Protein AF-A0A087U281-F1 (afdb_monomer_lite)

InterPro domains:
  IPR008906 HAT, C-terminal dimerisation domain [PF05699] (98-152)

Sequence (165 aa):
MSLRLRTAQSPEEKFRTNVFFRILDTAWTSLNERFDAMKNHCDNFSFQGNLSAIDNANLKIKCIKLEKLLQWGDNKDINAEELYDEIVASKDIFTAVMNDPFDILNLIVSNNLCFLNFKIVLGILLSIPVNVASSKRSFSRLKLIKTYLRSSIAGKTHKSSFDCH

Foldseek 3Di:
DDPPPPPPQDPVRCCCVVPVVVVVVVVVVVVVVVLVLLVVLLVLLPPPDQLLPDDLVNLLVSLVVNQVSQDDDPDTPADSVLLSVLSVVVSVVPNPPDPDLVVSLCVCVVVVPPSVRSNVSSVSSVVSVVVVVVVVVVVVVVVVVVVVVVVVVVVVVPPPDDDDD

Radius of gyration: 26.17 Å; chains: 1; bounding box: 66×33×80 Å

Secondary structure (DSSP, 8-state):
----------HHHHHIIIIIHHHHHHHHHHHHHHHHHHHHHHHHH---S-GGGS-HHHHHHHHHHHHHHTEETTEESS-HHHHHHHHHHHHHHHTTT-S-HHHHHHHHHHTT---HHHHHHHHHHHHHHHHHHHHHHHHHHHHHHHHHHHHHHHTTTTSSS----

Organism: Stegodyphus mimosarum (NCBI:txid407821)

pLDDT: mean 72.43, std 14.64, range [34.59, 92.94]

Structure (mmCIF, N/CA/C/O backbone):
data_AF-A0A087U281-F1
#
_entry.id   AF-A0A087U281-F1
#
loop_
_atom_site.group_PDB
_atom_site.id
_atom_site.type_symbol
_atom_site.label_atom_id
_atom_site.label_alt_id
_atom_site.label_comp_id
_atom_site.label_asym_id
_atom_site.label_entity_id
_atom_site.label_seq_id
_atom_site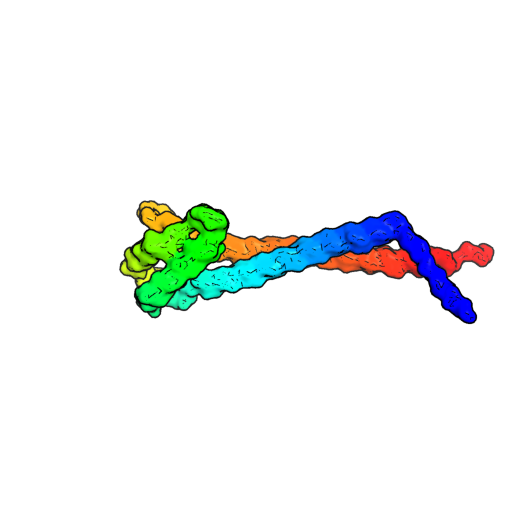.pdbx_PDB_ins_code
_atom_site.Cartn_x
_atom_site.Cartn_y
_atom_site.Cartn_z
_atom_site.occupancy
_atom_site.B_iso_or_equiv
_atom_site.auth_seq_id
_atom_site.auth_comp_id
_atom_site.auth_asym_id
_atom_site.auth_atom_id
_atom_site.pdbx_PDB_model_num
ATOM 1 N N . MET A 1 1 ? -18.806 21.729 55.696 1.00 34.94 1 MET A N 1
ATOM 2 C CA . MET A 1 1 ? -17.957 20.748 54.986 1.00 34.94 1 MET A CA 1
ATOM 3 C C . MET A 1 1 ? -18.876 19.821 54.196 1.00 34.94 1 MET A C 1
ATOM 5 O O . MET A 1 1 ? -19.393 18.861 54.745 1.00 34.94 1 MET A O 1
ATOM 9 N N . SER A 1 2 ? -19.207 20.203 52.957 1.00 34.59 2 SER A N 1
ATOM 10 C CA . SER A 1 2 ? -20.161 19.469 52.113 1.00 34.59 2 SER A CA 1
ATOM 11 C C . SER A 1 2 ? -19.485 18.213 51.563 1.00 34.59 2 SER A C 1
ATOM 13 O O . SER A 1 2 ? -18.636 18.287 50.672 1.00 34.59 2 SER A O 1
ATOM 15 N N . LEU A 1 3 ? -19.809 17.063 52.155 1.00 39.50 3 LEU A N 1
ATOM 16 C CA . LEU A 1 3 ? -19.430 15.751 51.645 1.00 39.50 3 LEU A CA 1
ATOM 17 C C . LEU A 1 3 ? -20.165 15.536 50.318 1.00 39.50 3 LEU A C 1
ATOM 19 O O . LEU A 1 3 ? -21.355 15.233 50.292 1.00 39.50 3 LEU A O 1
ATOM 23 N N . ARG A 1 4 ? -19.443 15.697 49.202 1.00 40.09 4 ARG A N 1
ATOM 24 C CA . ARG A 1 4 ? -19.870 15.181 47.896 1.00 40.09 4 ARG A CA 1
ATOM 25 C C . ARG A 1 4 ? -20.039 13.670 48.034 1.00 40.09 4 ARG A C 1
ATOM 27 O O . ARG A 1 4 ? -19.057 12.932 47.965 1.00 40.09 4 ARG A O 1
ATOM 34 N N . LEU A 1 5 ? -21.276 13.217 48.220 1.00 41.91 5 LEU A N 1
ATOM 35 C CA . LEU A 1 5 ? -21.662 11.832 47.987 1.00 41.91 5 LEU A CA 1
ATOM 36 C C . LEU A 1 5 ? -21.276 11.505 46.539 1.00 41.91 5 LEU A C 1
ATOM 38 O O . LEU A 1 5 ? -21.937 11.938 45.597 1.00 41.91 5 LEU A O 1
ATOM 42 N N . ARG A 1 6 ? -20.163 10.783 46.346 1.00 45.25 6 ARG A N 1
ATOM 43 C CA . ARG A 1 6 ? -19.945 10.046 45.099 1.00 45.25 6 ARG A CA 1
ATOM 44 C C . ARG A 1 6 ? -21.090 9.052 45.038 1.00 45.25 6 ARG A C 1
ATOM 46 O O . ARG A 1 6 ? -21.104 8.098 45.811 1.00 45.25 6 ARG A O 1
ATOM 53 N N . THR A 1 7 ? -22.063 9.311 44.175 1.00 52.84 7 THR A N 1
ATOM 54 C CA . THR A 1 7 ? -23.101 8.338 43.859 1.00 52.84 7 THR A CA 1
ATOM 55 C C . THR A 1 7 ? -22.405 7.027 43.502 1.00 52.84 7 THR A C 1
ATOM 57 O O . THR A 1 7 ? -21.484 6.996 42.680 1.00 52.84 7 THR A O 1
ATOM 60 N N . ALA A 1 8 ? -22.755 5.955 44.212 1.00 57.91 8 ALA A N 1
ATOM 61 C CA . ALA A 1 8 ? -22.214 4.637 43.941 1.00 57.91 8 ALA A CA 1
ATOM 62 C C . ALA A 1 8 ? -22.663 4.239 42.531 1.00 57.91 8 ALA A C 1
ATOM 64 O O . ALA A 1 8 ? -23.832 3.935 42.316 1.00 57.91 8 ALA A O 1
ATOM 65 N N . GLN A 1 9 ? -21.745 4.307 41.564 1.00 61.59 9 GLN A N 1
ATOM 66 C CA . GLN A 1 9 ? -22.023 3.877 40.197 1.00 61.59 9 GLN A CA 1
ATOM 67 C C . GLN A 1 9 ? -22.454 2.414 40.212 1.00 61.59 9 GLN A C 1
ATOM 69 O O . GLN A 1 9 ? -21.774 1.578 40.829 1.00 61.59 9 GLN A O 1
ATOM 74 N N . SER A 1 10 ? -23.562 2.120 39.530 1.00 78.50 10 SER A N 1
ATOM 75 C CA . SER A 1 10 ? -24.067 0.755 39.427 1.00 78.50 10 SER A CA 1
ATOM 76 C C . SER A 1 10 ? -23.021 -0.151 38.755 1.00 78.50 10 SER A C 1
ATOM 78 O O . SER A 1 10 ? -22.137 0.334 38.032 1.00 78.50 10 SER A O 1
ATOM 80 N N . PRO A 1 11 ? -23.082 -1.475 38.973 1.00 76.25 11 PRO A N 1
ATOM 81 C CA . PRO A 1 11 ? -22.228 -2.421 38.262 1.00 76.25 11 PRO A CA 1
ATOM 82 C C . PRO A 1 11 ? -22.298 -2.234 36.737 1.00 76.25 11 PRO A C 1
ATOM 84 O O . PRO A 1 11 ? -21.261 -2.303 36.072 1.00 76.25 11 PRO A O 1
ATOM 87 N N . GLU A 1 12 ? -23.477 -1.901 36.190 1.00 73.31 12 GLU A N 1
ATOM 88 C CA . GLU A 1 12 ? -23.632 -1.599 34.763 1.00 73.31 12 GLU A CA 1
ATOM 89 C C . GLU A 1 12 ? -22.904 -0.314 34.349 1.00 73.31 12 GLU A C 1
ATOM 91 O O . GLU A 1 12 ? -22.252 -0.289 33.302 1.00 73.31 12 GLU A O 1
ATOM 96 N N . GLU A 1 13 ? -22.962 0.752 35.156 1.00 76.12 13 GLU A N 1
ATOM 97 C CA . GLU A 1 13 ? -22.238 1.995 34.865 1.00 76.12 13 GLU A CA 1
ATOM 98 C C . GLU A 1 13 ? -20.721 1.799 34.907 1.00 76.12 13 GLU A C 1
ATOM 100 O O . GLU A 1 13 ? -20.016 2.292 34.017 1.00 76.12 13 GLU A O 1
ATOM 105 N N . LYS A 1 14 ? -20.214 1.037 35.884 1.00 79.06 14 LYS A N 1
ATOM 106 C CA . LYS A 1 14 ? -18.784 0.709 35.998 1.00 79.06 14 LYS A CA 1
ATOM 107 C C . LYS A 1 14 ? -18.303 -0.148 34.835 1.00 79.06 14 LYS A C 1
ATOM 109 O O . LYS A 1 14 ? -17.267 0.162 34.250 1.00 79.06 14 LYS A O 1
ATOM 114 N N . PHE A 1 15 ? -19.048 -1.190 34.466 1.00 80.19 15 PHE A N 1
ATOM 115 C CA . PHE A 1 15 ? -18.728 -2.007 33.294 1.00 80.19 15 PHE A CA 1
ATOM 116 C C . PHE A 1 15 ? -18.714 -1.151 32.023 1.00 80.19 15 PHE A C 1
ATOM 118 O O . PHE A 1 15 ? -17.777 -1.189 31.223 1.00 80.19 15 PHE A O 1
ATOM 125 N N . ARG A 1 16 ? -19.722 -0.299 31.848 1.00 72.50 16 ARG A N 1
ATOM 126 C CA . ARG A 1 16 ? -19.864 0.493 30.631 1.00 72.50 16 ARG A CA 1
ATOM 127 C C . ARG A 1 16 ? -18.795 1.578 30.479 1.00 72.50 16 ARG A C 1
ATOM 129 O O . ARG A 1 16 ? -18.334 1.820 29.365 1.00 72.50 16 ARG A O 1
ATOM 136 N N . THR A 1 17 ? -18.391 2.224 31.570 1.00 75.88 17 THR A N 1
ATOM 137 C CA . THR A 1 17 ? -17.341 3.256 31.544 1.00 75.88 17 THR A CA 1
ATOM 138 C C . THR A 1 17 ? -15.937 2.669 31.496 1.00 75.88 17 THR A C 1
ATOM 140 O O . THR A 1 17 ? -15.139 3.096 30.664 1.00 75.88 17 THR A O 1
ATOM 143 N N . ASN A 1 18 ? -15.645 1.666 32.325 1.00 79.50 18 ASN A N 1
ATOM 144 C CA . ASN A 1 18 ? -14.283 1.150 32.467 1.00 79.50 18 ASN A CA 1
ATOM 145 C C . ASN A 1 18 ? -13.928 0.066 31.447 1.00 79.50 18 ASN A C 1
ATOM 147 O O . ASN A 1 18 ? -12.746 -0.118 31.158 1.00 79.50 18 ASN A O 1
ATOM 151 N N . VAL A 1 19 ? -14.927 -0.634 30.901 1.00 79.19 19 VAL A N 1
ATOM 152 C CA . VAL A 1 19 ? -14.726 -1.731 29.945 1.00 79.19 19 VAL A CA 1
ATOM 153 C C . VAL A 1 19 ? -15.237 -1.328 28.567 1.00 79.19 19 VAL A C 1
ATOM 155 O O . VAL A 1 19 ? -14.441 -1.172 27.647 1.00 79.19 19 VAL A O 1
ATOM 158 N N . PHE A 1 20 ? -16.542 -1.087 28.414 1.00 77.44 20 PHE A N 1
ATOM 159 C CA . PHE A 1 20 ? -17.142 -0.900 27.087 1.00 77.44 20 PHE A CA 1
ATOM 160 C C . PHE A 1 20 ? -16.614 0.342 26.353 1.00 77.44 20 PHE A C 1
ATOM 162 O O . PHE A 1 20 ? -16.113 0.226 25.237 1.00 77.44 20 PHE A O 1
ATOM 169 N N . PHE A 1 21 ? -16.669 1.531 26.967 1.00 80.50 21 PHE A N 1
ATOM 170 C CA . PHE A 1 21 ? -16.142 2.741 26.323 1.00 80.50 21 PHE A CA 1
ATOM 171 C C . PHE A 1 21 ? -14.633 2.687 26.117 1.00 80.50 21 PHE A C 1
ATOM 173 O O . PHE A 1 21 ? -14.160 3.173 25.096 1.00 80.50 21 PHE A O 1
ATOM 180 N N . ARG A 1 22 ? -13.895 2.038 27.021 1.00 81.19 22 ARG A N 1
ATOM 181 C CA . ARG A 1 22 ? -12.451 1.867 26.875 1.00 81.19 22 ARG A CA 1
ATOM 182 C C . ARG A 1 22 ? -12.097 0.996 25.671 1.00 81.19 22 ARG A C 1
ATOM 184 O O . ARG A 1 22 ? -11.258 1.398 24.879 1.00 81.19 22 ARG A O 1
ATOM 191 N N . ILE A 1 23 ? -12.780 -0.136 25.488 1.00 80.75 23 ILE A N 1
ATOM 192 C CA . ILE A 1 23 ? -12.613 -0.995 24.304 1.00 80.75 23 ILE A CA 1
ATOM 193 C C . ILE A 1 23 ? -12.960 -0.222 23.028 1.00 80.75 23 ILE A C 1
ATOM 195 O O . ILE A 1 23 ? -12.217 -0.291 22.052 1.00 80.75 23 ILE A O 1
ATOM 199 N N . LEU A 1 24 ? -14.055 0.547 23.039 1.00 77.56 24 LEU A N 1
ATOM 200 C CA . LEU A 1 24 ? -14.451 1.359 21.887 1.00 77.56 24 LEU A CA 1
ATOM 201 C C . LEU A 1 24 ? -13.431 2.444 21.545 1.00 77.56 24 LEU A C 1
ATOM 203 O O . LEU A 1 24 ? -13.142 2.644 20.368 1.00 77.56 24 LEU A O 1
ATOM 207 N N . ASP A 1 25 ? -12.888 3.129 22.547 1.00 80.25 25 ASP A N 1
ATOM 208 C CA . ASP A 1 25 ? -11.897 4.184 22.344 1.00 80.25 25 ASP A CA 1
ATOM 209 C C . ASP A 1 25 ? -10.554 3.598 21.885 1.00 80.25 25 ASP A C 1
ATOM 211 O O . ASP A 1 25 ? -9.932 4.137 20.974 1.00 80.25 25 ASP A O 1
ATOM 215 N N . THR A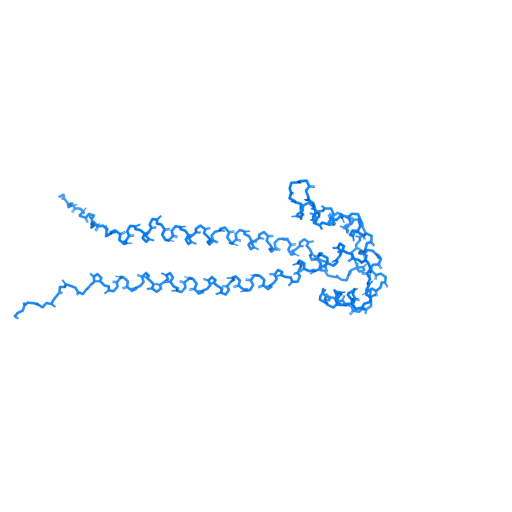 1 26 ? -10.143 2.442 22.414 1.00 81.50 26 THR A N 1
ATOM 216 C CA . THR A 1 26 ? -8.953 1.725 21.931 1.00 81.50 26 THR A CA 1
ATOM 217 C C . THR A 1 26 ? -9.120 1.251 20.488 1.00 81.50 26 THR A C 1
ATOM 219 O O . THR A 1 26 ? -8.228 1.467 19.668 1.00 81.50 26 THR A O 1
ATOM 222 N N . ALA A 1 27 ? -10.264 0.649 20.150 1.00 73.50 27 ALA A N 1
ATOM 223 C CA . ALA A 1 27 ? -10.555 0.238 18.780 1.00 73.50 27 ALA A CA 1
ATOM 224 C C . ALA A 1 27 ? -10.587 1.444 17.828 1.00 73.50 27 ALA A C 1
ATOM 226 O O . ALA A 1 27 ? -10.072 1.360 16.716 1.00 73.50 27 ALA A O 1
ATOM 227 N N . TRP A 1 28 ? -11.143 2.576 18.275 1.00 71.94 28 TRP A N 1
ATOM 228 C CA . TRP A 1 28 ? -11.177 3.827 17.519 1.00 71.94 28 TRP A CA 1
ATOM 229 C C . TRP A 1 28 ? -9.775 4.369 17.223 1.00 71.94 28 TRP A C 1
ATOM 231 O O . TRP A 1 28 ? -9.467 4.656 16.067 1.00 71.94 28 TRP A O 1
ATOM 241 N N . THR A 1 29 ? -8.922 4.491 18.242 1.00 77.75 29 THR A N 1
ATOM 242 C CA . THR A 1 29 ? -7.558 5.012 18.080 1.00 77.75 29 THR A CA 1
ATOM 243 C C . THR A 1 29 ? -6.723 4.105 17.183 1.00 77.75 29 THR A C 1
ATOM 245 O O . THR A 1 29 ? -6.180 4.579 16.190 1.00 77.75 29 THR A O 1
ATOM 248 N N . SER A 1 30 ? -6.720 2.794 17.449 1.00 69.88 30 SER A N 1
ATOM 249 C CA . SER A 1 30 ? -5.950 1.828 16.655 1.00 69.88 30 SER A CA 1
ATOM 250 C C . SER A 1 30 ? -6.368 1.813 15.181 1.00 69.88 30 SER A C 1
ATOM 252 O O . SER A 1 30 ? -5.535 1.655 14.289 1.00 69.88 30 SER A O 1
ATOM 254 N N . LEU A 1 31 ? -7.659 1.999 14.892 1.00 65.06 31 LEU A N 1
ATOM 255 C CA . LEU A 1 31 ? -8.140 2.026 13.514 1.00 65.06 31 LEU A CA 1
ATOM 256 C C . LEU A 1 31 ? -7.888 3.370 12.819 1.00 65.06 31 LEU A C 1
ATOM 258 O O . LEU A 1 31 ? -7.599 3.355 11.627 1.00 65.06 31 LEU A O 1
ATOM 262 N N . ASN A 1 32 ? -7.905 4.504 13.526 1.00 67.00 32 ASN A N 1
ATOM 263 C CA . ASN A 1 32 ? -7.463 5.783 12.949 1.00 67.00 32 ASN A CA 1
ATOM 264 C C . ASN A 1 32 ? -5.974 5.786 12.614 1.00 67.00 32 ASN A C 1
ATOM 266 O O . ASN A 1 32 ? -5.614 6.203 11.519 1.00 67.00 32 ASN A O 1
ATOM 270 N N . GLU A 1 33 ? -5.134 5.242 13.492 1.00 73.69 33 GLU A N 1
ATOM 271 C CA . GLU A 1 33 ? -3.707 5.057 13.206 1.00 73.69 33 GLU A CA 1
ATOM 272 C C . GLU A 1 33 ? -3.506 4.214 11.940 1.00 73.69 33 GLU A C 1
ATOM 274 O O . GLU A 1 33 ? -2.701 4.562 11.077 1.00 73.69 33 GLU A O 1
ATOM 279 N N . ARG A 1 34 ? -4.308 3.152 11.768 1.00 63.88 34 ARG A N 1
ATOM 280 C CA . ARG A 1 34 ? -4.320 2.359 10.531 1.00 63.88 34 ARG A CA 1
ATOM 281 C C . ARG A 1 34 ? -4.809 3.157 9.319 1.00 63.88 34 ARG A C 1
ATOM 283 O O . ARG A 1 34 ? -4.255 2.964 8.244 1.00 63.88 34 ARG A O 1
ATOM 290 N N . PHE A 1 35 ? -5.801 4.046 9.445 1.00 62.00 35 PHE A N 1
ATOM 291 C CA . PHE A 1 35 ? -6.237 4.903 8.328 1.00 62.00 35 PHE A CA 1
ATOM 292 C C . PHE A 1 35 ? -5.176 5.906 7.908 1.00 62.00 35 PHE A C 1
ATOM 294 O O . PHE A 1 35 ? -4.972 6.083 6.709 1.00 62.00 35 PHE A O 1
ATOM 301 N N . ASP A 1 36 ? -4.510 6.543 8.864 1.00 66.81 36 ASP A N 1
ATOM 302 C CA . ASP A 1 36 ? -3.475 7.531 8.576 1.00 66.81 36 ASP A CA 1
ATOM 303 C C . ASP A 1 36 ? -2.236 6.860 7.979 1.00 66.81 36 ASP A C 1
ATOM 305 O O . ASP A 1 36 ? -1.728 7.315 6.953 1.00 66.81 36 ASP A O 1
ATOM 309 N N . ALA A 1 37 ? -1.819 5.713 8.527 1.00 65.31 37 ALA A N 1
ATOM 310 C CA . ALA A 1 37 ? -0.787 4.878 7.916 1.00 65.31 37 ALA A CA 1
ATOM 311 C C . ALA A 1 37 ? -1.175 4.487 6.480 1.00 65.31 37 ALA A C 1
ATOM 313 O O . ALA A 1 37 ? -0.396 4.675 5.552 1.00 65.31 37 ALA A O 1
ATOM 314 N N . MET A 1 38 ? -2.412 4.037 6.268 1.00 62.81 38 MET A N 1
ATOM 315 C CA . MET A 1 38 ? -2.911 3.601 4.962 1.00 62.81 38 MET A CA 1
ATOM 316 C C . MET A 1 38 ? -3.071 4.742 3.946 1.00 62.81 38 MET A C 1
ATOM 318 O O . MET A 1 38 ? -2.850 4.533 2.752 1.00 62.81 38 MET A O 1
ATOM 322 N N . LYS A 1 39 ? -3.376 5.961 4.396 1.00 62.97 39 LYS A N 1
ATOM 323 C CA . LYS A 1 39 ? -3.363 7.165 3.557 1.00 62.97 39 LYS A CA 1
ATOM 324 C C . LYS A 1 39 ? -1.937 7.541 3.151 1.00 62.97 39 LYS A C 1
ATOM 326 O O . LYS A 1 39 ? -1.685 7.752 1.970 1.00 62.97 39 LYS A O 1
ATOM 331 N N . ASN A 1 40 ? -0.999 7.515 4.098 1.00 64.94 40 ASN A N 1
ATOM 332 C CA . ASN A 1 40 ? 0.420 7.716 3.806 1.00 64.94 40 ASN A CA 1
ATOM 333 C C . ASN A 1 40 ? 0.954 6.636 2.852 1.00 64.94 40 ASN A C 1
ATOM 335 O O . ASN A 1 40 ? 1.777 6.927 1.988 1.00 64.94 40 ASN A O 1
ATOM 339 N N . HIS A 1 41 ? 0.479 5.392 2.965 1.00 61.72 41 HIS A N 1
ATOM 340 C CA . HIS A 1 41 ? 0.788 4.350 1.991 1.00 61.72 41 HIS A CA 1
ATOM 341 C C . HIS A 1 41 ? 0.244 4.737 0.613 1.00 61.72 41 HIS A C 1
ATOM 343 O O . HIS A 1 41 ? 1.033 4.779 -0.322 1.00 61.72 41 HIS A O 1
ATOM 349 N N . CYS A 1 42 ? -1.027 5.131 0.474 1.00 57.88 42 CYS A N 1
ATOM 350 C CA . CYS A 1 42 ? -1.569 5.592 -0.815 1.00 57.88 42 CYS A CA 1
ATOM 351 C C . CYS A 1 42 ? -0.730 6.693 -1.472 1.00 57.88 42 CYS A C 1
ATOM 353 O O . CYS A 1 42 ? -0.527 6.634 -2.677 1.00 57.88 42 CYS A O 1
ATOM 355 N N . ASP A 1 43 ? -0.201 7.646 -0.706 1.00 62.44 43 ASP A N 1
ATOM 356 C CA . ASP A 1 43 ? 0.653 8.716 -1.242 1.00 62.44 43 ASP A CA 1
ATOM 357 C C . ASP A 1 43 ? 2.045 8.211 -1.685 1.00 62.44 43 ASP A C 1
ATOM 359 O O . ASP A 1 43 ? 2.682 8.802 -2.553 1.00 62.44 43 ASP A O 1
ATOM 363 N N . ASN A 1 44 ? 2.522 7.091 -1.130 1.00 59.66 44 ASN A N 1
ATOM 364 C CA . ASN A 1 44 ? 3.741 6.413 -1.588 1.00 59.66 44 ASN A CA 1
ATOM 365 C C . ASN A 1 44 ? 3.487 5.499 -2.799 1.00 59.66 44 ASN A C 1
ATOM 367 O O . ASN A 1 44 ? 4.343 5.387 -3.677 1.00 59.66 44 ASN A O 1
ATOM 371 N N . PHE A 1 45 ? 2.315 4.858 -2.835 1.00 59.56 45 PHE A N 1
ATOM 372 C CA . PHE A 1 45 ? 1.819 4.014 -3.926 1.00 59.56 45 PHE A CA 1
ATOM 373 C C . PHE A 1 45 ? 1.296 4.827 -5.110 1.00 59.56 45 PHE A C 1
ATOM 375 O O . PHE A 1 45 ? 1.108 4.275 -6.194 1.00 59.56 45 PHE A O 1
ATOM 382 N N . SER A 1 46 ? 1.028 6.121 -4.920 1.00 57.97 46 SER A N 1
ATOM 383 C CA . SER A 1 46 ? 0.546 6.974 -5.986 1.00 57.97 46 SER A CA 1
ATOM 384 C C . SER A 1 46 ? 1.676 7.159 -7.001 1.00 57.97 46 SER A C 1
ATOM 386 O O . SER A 1 46 ? 2.575 8.004 -6.916 1.00 57.97 46 SER A O 1
ATOM 388 N N . PHE A 1 47 ? 1.606 6.352 -8.052 1.00 59.62 47 PHE A N 1
ATOM 389 C CA . PHE A 1 47 ? 2.105 6.713 -9.369 1.00 59.62 47 PHE A CA 1
ATOM 390 C C . PHE A 1 47 ? 1.181 7.822 -9.907 1.00 59.62 47 PHE A C 1
ATOM 392 O O . PHE A 1 47 ? 0.458 7.652 -10.878 1.00 59.62 47 PHE A O 1
ATOM 399 N N . GLN A 1 48 ? 1.088 8.929 -9.160 1.00 47.38 48 GLN A N 1
ATOM 400 C CA . GLN A 1 48 ? 0.262 10.080 -9.485 1.00 47.38 48 GLN A CA 1
ATOM 401 C C . GLN A 1 48 ? 0.936 10.790 -10.654 1.00 47.38 48 GLN A C 1
ATOM 403 O O . GLN A 1 48 ? 1.999 11.392 -10.503 1.00 47.38 48 GLN A O 1
ATOM 408 N N . GLY A 1 49 ? 0.315 10.665 -11.821 1.00 54.53 49 GLY A N 1
ATOM 409 C CA . GLY A 1 49 ? 0.847 11.156 -13.083 1.00 54.53 49 GLY A CA 1
ATOM 410 C C . GLY A 1 49 ? 1.197 10.017 -14.030 1.00 54.53 49 GLY A C 1
ATOM 411 O O . GLY A 1 49 ? 1.337 8.865 -13.630 1.00 54.53 49 GLY A O 1
ATOM 412 N N . ASN A 1 50 ? 1.310 10.369 -15.308 1.00 57.66 50 ASN A N 1
ATOM 413 C CA . ASN A 1 50 ? 1.658 9.450 -16.381 1.00 57.66 50 ASN A CA 1
ATOM 414 C C . ASN A 1 50 ? 2.858 8.585 -15.955 1.00 57.66 50 ASN A C 1
ATOM 416 O O . ASN A 1 50 ? 3.912 9.132 -15.622 1.00 57.66 50 ASN A O 1
ATOM 420 N N . LEU A 1 51 ? 2.716 7.253 -15.954 1.00 62.50 51 LEU A N 1
ATOM 421 C CA . LEU A 1 51 ? 3.817 6.331 -15.640 1.00 62.50 51 LEU A CA 1
ATOM 422 C C . LEU A 1 51 ? 5.062 6.623 -16.497 1.00 62.50 51 LEU A C 1
ATOM 424 O O . LEU A 1 51 ? 6.188 6.403 -16.045 1.00 62.50 51 LEU A O 1
ATOM 428 N N . SER A 1 52 ? 4.869 7.182 -17.696 1.00 62.00 52 SER A N 1
ATOM 429 C CA . SER A 1 52 ? 5.944 7.625 -18.587 1.00 62.00 52 SER A CA 1
ATOM 430 C C . SER A 1 52 ? 6.752 8.821 -18.062 1.00 62.00 52 SER A C 1
ATOM 432 O O . SER A 1 52 ? 7.918 8.963 -18.414 1.00 62.00 52 SER A O 1
ATOM 434 N N . ALA A 1 53 ? 6.175 9.659 -17.196 1.00 65.19 53 ALA A N 1
ATOM 435 C CA . ALA A 1 53 ? 6.803 10.871 -16.665 1.00 65.19 53 ALA A CA 1
ATOM 436 C C . ALA A 1 53 ? 7.635 10.621 -15.394 1.00 65.19 53 ALA A C 1
ATOM 438 O O . ALA A 1 53 ? 8.333 11.519 -14.921 1.00 65.19 53 ALA A O 1
ATOM 439 N N . ILE A 1 54 ? 7.558 9.419 -14.814 1.00 69.94 54 ILE A N 1
ATOM 440 C CA . ILE A 1 54 ? 8.331 9.062 -13.623 1.00 69.94 54 ILE A CA 1
ATOM 441 C C . ILE A 1 54 ? 9.739 8.648 -14.052 1.00 69.94 54 ILE A C 1
ATOM 443 O O . ILE A 1 54 ? 9.912 7.618 -14.707 1.00 69.94 54 ILE A O 1
ATOM 447 N N . ASP A 1 55 ? 10.737 9.421 -13.622 1.00 79.38 55 ASP A N 1
ATOM 448 C CA . ASP A 1 55 ? 12.151 9.080 -13.785 1.00 79.38 55 ASP A CA 1
ATOM 449 C C . ASP A 1 55 ? 12.480 7.692 -13.203 1.00 79.38 55 ASP A C 1
ATOM 451 O O . ASP A 1 55 ? 11.986 7.302 -12.139 1.00 79.38 55 ASP A O 1
ATOM 455 N N . ASN A 1 56 ? 13.340 6.948 -13.898 1.00 79.62 56 ASN A N 1
ATOM 456 C CA . ASN A 1 56 ? 13.660 5.563 -13.565 1.00 79.62 56 ASN A CA 1
ATOM 457 C C . ASN A 1 56 ? 14.409 5.436 -12.228 1.00 79.62 56 ASN A C 1
ATOM 459 O O . ASN A 1 56 ? 14.131 4.511 -11.461 1.00 79.62 56 ASN A O 1
ATOM 463 N N . ALA A 1 57 ? 15.298 6.376 -11.884 1.00 80.88 57 ALA A N 1
ATOM 464 C CA . ALA A 1 57 ? 15.990 6.330 -10.595 1.00 80.88 57 ALA A CA 1
ATOM 465 C C . ALA A 1 57 ? 15.009 6.574 -9.435 1.00 80.88 57 ALA A C 1
ATOM 467 O O . ALA A 1 57 ? 15.024 5.857 -8.428 1.00 80.88 57 ALA A O 1
ATOM 468 N N . ASN A 1 58 ? 14.092 7.531 -9.604 1.00 82.00 58 ASN A N 1
ATOM 469 C CA . ASN A 1 58 ? 13.047 7.797 -8.616 1.00 82.00 58 ASN A CA 1
ATOM 470 C C . ASN A 1 58 ? 12.046 6.630 -8.493 1.00 82.00 58 ASN A C 1
ATOM 472 O O . ASN A 1 58 ? 11.600 6.307 -7.389 1.00 82.00 58 ASN A O 1
ATOM 476 N N . LEU A 1 59 ? 11.730 5.954 -9.604 1.00 82.19 59 LEU A N 1
ATOM 477 C CA . LEU A 1 59 ? 10.880 4.762 -9.616 1.00 82.19 59 LEU A CA 1
ATOM 478 C C . LEU A 1 59 ? 11.485 3.628 -8.780 1.00 82.19 59 LEU A C 1
ATOM 480 O O . LEU A 1 59 ? 10.789 3.044 -7.948 1.00 82.19 59 LEU A O 1
ATOM 484 N N . LYS A 1 60 ? 12.783 3.353 -8.941 1.00 87.06 60 LYS A N 1
ATOM 485 C CA . LYS A 1 60 ? 13.467 2.298 -8.181 1.00 87.06 60 LYS A CA 1
ATOM 486 C C . LYS A 1 60 ? 13.457 2.579 -6.676 1.00 87.06 60 LYS A C 1
ATOM 488 O O . LYS A 1 60 ? 13.152 1.693 -5.879 1.00 87.06 60 LYS A O 1
ATOM 493 N N . ILE A 1 61 ? 13.682 3.835 -6.277 1.00 85.62 61 ILE A N 1
ATOM 494 C CA . ILE A 1 61 ? 13.574 4.255 -4.869 1.00 85.62 61 ILE A CA 1
ATOM 495 C C . ILE A 1 61 ? 12.157 4.020 -4.328 1.00 85.62 61 ILE A C 1
ATOM 497 O O . ILE A 1 61 ? 12.006 3.552 -3.196 1.00 85.62 61 ILE A O 1
ATOM 501 N N . LYS A 1 62 ? 11.118 4.328 -5.115 1.00 82.06 62 LYS A N 1
ATOM 502 C CA . LYS A 1 62 ? 9.726 4.061 -4.727 1.00 82.06 62 LYS A CA 1
ATOM 503 C C . LYS A 1 62 ? 9.463 2.563 -4.551 1.00 82.06 62 LYS A C 1
ATOM 505 O O . LYS A 1 62 ? 8.891 2.198 -3.530 1.00 82.06 62 LYS A O 1
ATOM 510 N N . CYS A 1 63 ? 9.940 1.707 -5.456 1.00 85.88 63 CYS A N 1
ATOM 511 C CA . CYS A 1 63 ? 9.771 0.249 -5.354 1.00 85.88 63 CYS A CA 1
ATOM 512 C C . CYS A 1 63 ? 10.434 -0.320 -4.089 1.00 85.88 63 CYS A C 1
ATOM 514 O O . CYS A 1 63 ? 9.811 -1.080 -3.352 1.00 85.88 63 CYS A O 1
ATOM 516 N N . ILE A 1 64 ? 11.652 0.126 -3.762 1.00 87.81 64 ILE A N 1
ATOM 517 C CA . ILE A 1 64 ? 12.362 -0.295 -2.539 1.00 87.81 64 ILE A CA 1
ATOM 518 C C . ILE A 1 64 ? 11.628 0.170 -1.277 1.00 87.81 64 ILE A C 1
ATOM 520 O O . ILE A 1 64 ? 11.531 -0.568 -0.295 1.00 87.81 64 ILE A O 1
ATOM 524 N N . LYS A 1 65 ? 11.115 1.407 -1.272 1.00 86.12 65 LYS A N 1
ATOM 525 C CA . LYS A 1 65 ? 10.284 1.894 -0.161 1.00 86.12 65 LYS A CA 1
ATOM 526 C C . LYS A 1 65 ? 9.033 1.036 -0.011 1.00 86.12 65 LYS A C 1
ATOM 528 O O . LYS A 1 65 ? 8.666 0.720 1.113 1.00 86.12 65 LYS A O 1
ATOM 533 N N . LEU A 1 66 ? 8.415 0.648 -1.121 1.00 81.81 66 LEU A N 1
ATOM 534 C CA . LEU A 1 66 ? 7.200 -0.151 -1.134 1.00 81.81 66 LEU A CA 1
ATOM 535 C C . LEU A 1 66 ? 7.402 -1.546 -0.561 1.00 81.81 66 LEU A C 1
ATOM 537 O O . LEU A 1 66 ? 6.626 -1.971 0.287 1.00 81.81 66 LEU A O 1
ATOM 541 N N . GLU A 1 67 ? 8.474 -2.216 -0.972 1.00 87.56 67 GLU A N 1
ATOM 542 C CA . GLU A 1 67 ? 8.845 -3.526 -0.444 1.00 87.56 67 GLU A CA 1
ATOM 543 C C . GLU A 1 67 ? 9.008 -3.473 1.076 1.00 87.56 67 GLU A C 1
ATOM 545 O O . GLU A 1 67 ? 8.439 -4.295 1.783 1.00 87.56 67 GLU A O 1
ATOM 550 N N . LYS A 1 68 ? 9.704 -2.453 1.595 1.00 86.38 68 LYS A N 1
ATOM 551 C CA . LYS A 1 68 ? 9.866 -2.262 3.045 1.00 86.38 68 LYS A CA 1
ATOM 552 C C . LYS A 1 68 ? 8.546 -2.001 3.767 1.00 86.38 68 LYS A C 1
ATOM 554 O O . LYS A 1 68 ? 8.412 -2.373 4.927 1.00 86.38 68 LYS A O 1
ATOM 559 N N . LEU A 1 69 ? 7.597 -1.328 3.115 1.00 81.44 69 LEU A N 1
ATOM 560 C CA . LEU A 1 69 ? 6.271 -1.074 3.684 1.00 81.44 69 LEU A CA 1
ATOM 561 C C . LEU A 1 69 ? 5.404 -2.338 3.705 1.00 81.44 69 LEU A C 1
ATOM 563 O O . LEU A 1 69 ? 4.586 -2.485 4.608 1.00 81.44 69 LEU A O 1
ATOM 567 N N . LEU A 1 70 ? 5.593 -3.229 2.732 1.00 81.00 70 LEU A N 1
ATOM 568 C CA . LEU A 1 70 ? 4.904 -4.515 2.605 1.00 81.00 70 LEU A CA 1
ATOM 569 C C . LEU A 1 70 ? 5.745 -5.693 3.134 1.00 81.00 70 LEU A C 1
ATOM 571 O O . LEU A 1 70 ? 5.579 -6.840 2.717 1.00 81.00 70 LEU A O 1
ATOM 575 N N . GLN A 1 71 ? 6.684 -5.406 4.034 1.00 85.19 71 GLN A N 1
ATOM 576 C CA . GLN A 1 71 ? 7.510 -6.410 4.685 1.00 85.19 71 GLN A CA 1
ATOM 577 C C . GLN A 1 71 ? 6.999 -6.654 6.104 1.00 85.19 71 GLN A C 1
ATOM 579 O O . GLN A 1 71 ? 6.811 -5.720 6.888 1.00 85.19 71 GLN A O 1
ATOM 584 N N . TRP A 1 72 ? 6.843 -7.927 6.460 1.00 82.69 72 TRP A N 1
ATOM 585 C CA . TRP A 1 72 ? 6.560 -8.360 7.821 1.00 82.69 72 TRP A CA 1
ATOM 586 C C . TRP A 1 72 ? 7.586 -9.404 8.266 1.00 82.69 72 TRP A C 1
ATOM 588 O O . TRP A 1 72 ? 7.557 -10.560 7.841 1.00 82.69 72 TRP A O 1
ATOM 598 N N . GLY A 1 73 ? 8.498 -8.996 9.153 1.00 87.19 73 GLY A N 1
ATOM 599 C CA . GLY A 1 73 ? 9.637 -9.829 9.543 1.00 87.19 73 GLY A CA 1
ATOM 600 C C . GLY A 1 73 ? 10.529 -10.118 8.335 1.00 87.19 73 GLY A C 1
ATOM 601 O O . GLY A 1 73 ? 10.951 -9.188 7.650 1.00 87.19 73 GLY A O 1
ATOM 602 N N . ASP A 1 74 ? 10.774 -11.398 8.058 1.00 85.31 74 ASP A N 1
ATOM 603 C CA . ASP A 1 74 ? 11.575 -11.843 6.907 1.00 85.31 74 ASP A CA 1
ATOM 604 C C . ASP A 1 74 ? 10.747 -12.036 5.624 1.00 85.31 74 ASP A C 1
ATOM 606 O O . ASP A 1 74 ? 11.310 -12.199 4.542 1.00 85.31 74 ASP A O 1
ATOM 610 N N . ASN A 1 75 ? 9.414 -11.983 5.721 1.00 84.00 75 ASN A N 1
ATOM 611 C CA . ASN A 1 75 ? 8.519 -12.166 4.583 1.00 84.00 75 ASN A CA 1
ATOM 612 C C . ASN A 1 75 ? 8.202 -10.825 3.920 1.00 84.00 75 ASN A C 1
ATOM 614 O O . ASN A 1 75 ? 7.940 -9.828 4.598 1.00 84.00 75 ASN A O 1
ATOM 618 N N . LYS A 1 76 ? 8.185 -10.819 2.588 1.00 85.88 76 LYS A N 1
ATOM 619 C CA . LYS A 1 76 ? 7.857 -9.655 1.762 1.00 85.88 76 LYS A CA 1
ATOM 620 C C . LYS A 1 76 ? 6.733 -10.032 0.807 1.00 85.88 76 LYS A C 1
ATOM 622 O O . LYS A 1 76 ? 6.829 -11.069 0.153 1.00 85.88 76 LYS A O 1
ATOM 627 N N . ASP A 1 77 ? 5.707 -9.191 0.707 1.00 84.94 77 ASP A N 1
ATOM 628 C CA . ASP A 1 77 ? 4.596 -9.437 -0.226 1.00 84.94 77 ASP A CA 1
ATOM 629 C C . ASP A 1 77 ? 4.979 -9.154 -1.689 1.00 84.94 77 ASP A C 1
ATOM 631 O O . ASP A 1 77 ? 4.305 -9.620 -2.605 1.00 84.94 77 ASP A O 1
ATOM 635 N N . ILE A 1 78 ? 6.043 -8.372 -1.909 1.00 88.31 78 ILE A N 1
ATOM 636 C CA . ILE A 1 78 ? 6.541 -7.978 -3.232 1.00 88.31 78 ILE A CA 1
ATOM 637 C C . ILE A 1 78 ? 8.071 -7.988 -3.274 1.00 88.31 78 ILE A C 1
ATOM 639 O O . ILE A 1 78 ? 8.726 -7.792 -2.249 1.00 88.31 78 ILE A O 1
ATOM 643 N N . ASN A 1 79 ? 8.630 -8.147 -4.472 1.00 92.81 79 ASN A N 1
ATOM 644 C CA . ASN A 1 79 ? 10.046 -7.944 -4.764 1.00 92.81 79 ASN A CA 1
ATOM 645 C C . ASN A 1 79 ? 10.245 -6.593 -5.469 1.00 92.81 79 ASN A C 1
ATOM 647 O O . ASN A 1 79 ? 9.640 -6.330 -6.510 1.00 92.81 79 ASN A O 1
ATOM 651 N N . ALA A 1 80 ? 11.091 -5.727 -4.907 1.00 90.38 80 ALA A N 1
ATOM 652 C CA . ALA A 1 80 ? 11.313 -4.381 -5.436 1.00 90.38 80 ALA A CA 1
ATOM 653 C C . ALA A 1 80 ? 11.950 -4.352 -6.836 1.00 90.38 80 ALA A C 1
ATOM 655 O O . ALA A 1 80 ? 11.631 -3.452 -7.614 1.00 90.38 80 ALA A O 1
ATOM 656 N N . GLU A 1 81 ? 12.854 -5.286 -7.142 1.00 91.69 81 GLU A N 1
ATOM 657 C CA . GLU A 1 81 ? 13.552 -5.340 -8.433 1.00 91.69 81 GLU A CA 1
ATOM 658 C C . GLU A 1 81 ? 12.599 -5.837 -9.524 1.00 91.69 81 GLU A C 1
ATOM 660 O O . GLU A 1 81 ? 12.438 -5.176 -10.546 1.00 91.69 81 GLU A O 1
ATOM 665 N N . GLU A 1 82 ? 11.873 -6.926 -9.251 1.00 92.94 82 GLU A N 1
ATOM 666 C CA . GLU A 1 82 ? 10.866 -7.458 -10.176 1.00 92.94 82 GLU A CA 1
ATOM 667 C C . GLU A 1 82 ? 9.746 -6.444 -10.418 1.00 92.94 82 GLU A C 1
ATOM 669 O O . GLU A 1 82 ? 9.348 -6.221 -11.556 1.00 92.94 82 GLU A O 1
ATOM 674 N N . LEU A 1 83 ? 9.270 -5.764 -9.369 1.00 89.62 83 LEU A N 1
ATOM 675 C CA . LEU A 1 83 ? 8.277 -4.703 -9.513 1.00 89.62 83 LEU A CA 1
ATOM 676 C C . LEU A 1 83 ? 8.785 -3.563 -10.404 1.00 89.62 83 LEU A C 1
ATOM 678 O O . LEU A 1 83 ? 8.028 -3.040 -11.220 1.00 89.62 83 LEU A O 1
ATOM 682 N N . TYR A 1 84 ? 10.044 -3.153 -10.239 1.00 88.94 84 TYR A N 1
ATOM 683 C CA . TYR A 1 84 ? 10.640 -2.113 -11.071 1.00 88.94 84 TYR A CA 1
ATOM 684 C C . TYR A 1 84 ? 10.666 -2.537 -12.545 1.00 88.94 84 TYR A C 1
ATOM 686 O O . TYR A 1 84 ? 10.207 -1.770 -13.396 1.00 88.94 84 TYR A O 1
ATOM 694 N N . ASP A 1 85 ? 11.128 -3.753 -12.833 1.00 89.19 85 ASP A N 1
ATOM 695 C CA . ASP A 1 85 ? 11.205 -4.290 -14.194 1.00 89.19 85 ASP A CA 1
ATOM 696 C C . ASP A 1 85 ? 9.816 -4.439 -14.825 1.00 89.19 85 ASP A C 1
ATOM 698 O O . ASP A 1 85 ? 9.598 -4.012 -15.962 1.00 89.19 85 ASP A O 1
ATOM 702 N N . GLU A 1 86 ? 8.848 -4.966 -14.069 1.00 89.06 86 GLU A N 1
ATOM 703 C CA . GLU A 1 86 ? 7.453 -5.075 -14.493 1.00 89.06 86 GLU A CA 1
ATOM 704 C C . GLU A 1 86 ? 6.868 -3.697 -14.817 1.00 89.06 86 GLU A C 1
ATOM 706 O O . GLU A 1 86 ? 6.253 -3.525 -15.869 1.00 89.06 86 GLU A O 1
ATOM 711 N N . ILE A 1 87 ? 7.091 -2.690 -13.962 1.00 83.31 87 ILE A N 1
ATOM 712 C CA . ILE A 1 87 ? 6.598 -1.331 -14.205 1.00 83.31 87 ILE A CA 1
ATOM 713 C C . ILE A 1 87 ? 7.271 -0.725 -15.438 1.00 83.31 87 ILE A C 1
ATOM 715 O O . ILE A 1 87 ? 6.577 -0.124 -16.257 1.00 83.31 87 ILE A O 1
ATOM 719 N N . VAL A 1 88 ? 8.586 -0.871 -15.610 1.00 85.19 88 VAL A N 1
ATOM 720 C CA . VAL A 1 88 ? 9.296 -0.343 -16.786 1.00 85.19 88 VAL A CA 1
ATOM 721 C C . VAL A 1 88 ? 8.790 -1.000 -18.071 1.00 85.19 88 VAL A C 1
ATOM 723 O O . VAL A 1 88 ? 8.436 -0.278 -18.999 1.00 85.19 88 VAL A O 1
ATOM 726 N N . ALA A 1 89 ? 8.647 -2.327 -18.100 1.00 84.44 89 ALA A N 1
ATOM 727 C CA . ALA A 1 89 ? 8.067 -3.044 -19.239 1.00 84.44 89 ALA A CA 1
ATOM 728 C C . ALA A 1 89 ? 6.612 -2.621 -19.509 1.00 84.44 89 ALA A C 1
ATOM 730 O O . ALA A 1 89 ? 6.165 -2.549 -20.654 1.00 84.44 89 ALA A O 1
ATOM 731 N N . SER A 1 90 ? 5.871 -2.300 -18.448 1.00 78.62 90 SER A N 1
ATOM 732 C CA . SER A 1 90 ? 4.497 -1.820 -18.538 1.00 78.62 90 SER A CA 1
ATOM 733 C C . SER A 1 90 ? 4.394 -0.406 -19.124 1.00 78.62 90 SER A C 1
ATOM 735 O O . SER A 1 90 ? 3.394 -0.100 -19.774 1.00 78.62 90 SER A O 1
ATOM 737 N N . LYS A 1 91 ? 5.414 0.455 -18.950 1.00 76.88 91 LYS A N 1
ATOM 738 C CA . LYS A 1 91 ? 5.401 1.830 -19.483 1.00 76.88 91 LYS A CA 1
ATOM 739 C C . LYS A 1 91 ? 5.198 1.807 -20.995 1.00 76.88 91 LYS A C 1
ATOM 741 O O . LYS A 1 91 ? 4.304 2.484 -21.493 1.00 76.88 91 LYS A O 1
ATOM 746 N N . ASP A 1 92 ? 5.943 0.970 -21.707 1.00 70.94 92 ASP A N 1
ATOM 747 C CA . ASP A 1 92 ? 5.859 0.885 -23.169 1.00 70.94 92 ASP A CA 1
ATOM 748 C C . ASP A 1 92 ? 4.493 0.370 -23.652 1.00 70.94 92 ASP A C 1
ATOM 750 O O . ASP A 1 92 ? 4.024 0.754 -24.720 1.00 70.94 92 ASP A O 1
ATOM 754 N N . ILE A 1 93 ? 3.815 -0.439 -22.834 1.00 72.00 93 ILE A N 1
ATOM 755 C CA . ILE A 1 93 ? 2.507 -1.028 -23.149 1.00 72.00 93 ILE A CA 1
ATOM 756 C C . ILE A 1 93 ? 1.359 -0.056 -22.823 1.00 72.00 93 ILE A C 1
ATOM 758 O O . ILE A 1 93 ? 0.368 0.004 -23.551 1.00 72.00 93 ILE A O 1
ATOM 762 N N . PHE A 1 94 ? 1.475 0.710 -21.734 1.00 68.88 94 PHE A N 1
ATOM 763 C CA . PHE A 1 94 ? 0.370 1.492 -21.161 1.00 68.88 94 PHE A CA 1
ATOM 764 C C . PHE A 1 94 ? 0.479 3.012 -21.374 1.00 68.88 94 PHE A C 1
ATOM 766 O O . PHE A 1 94 ? -0.454 3.736 -21.021 1.00 68.88 94 PHE A O 1
ATOM 773 N N . THR A 1 95 ? 1.559 3.500 -22.001 1.00 59.78 95 THR A N 1
ATOM 774 C CA . THR A 1 95 ? 1.841 4.931 -22.276 1.00 59.78 95 THR A CA 1
ATOM 775 C C . THR A 1 95 ? 0.734 5.689 -23.016 1.00 59.78 95 THR A C 1
ATOM 777 O O . THR A 1 95 ? 0.699 6.917 -22.935 1.00 59.78 95 THR A O 1
ATOM 780 N N . ALA A 1 96 ? -0.174 4.998 -23.711 1.00 54.50 96 ALA A N 1
ATOM 781 C CA . ALA A 1 96 ? -1.193 5.630 -24.547 1.00 54.50 96 ALA A CA 1
ATOM 782 C C . ALA A 1 96 ? -2.614 5.660 -23.954 1.00 54.50 96 ALA A C 1
ATOM 784 O O . ALA A 1 96 ? -3.448 6.390 -24.484 1.00 54.50 96 ALA A O 1
ATOM 785 N N . VAL A 1 97 ? -2.926 4.877 -22.910 1.00 51.97 97 VAL A N 1
ATOM 786 C CA . VAL A 1 97 ? -4.341 4.539 -22.641 1.00 51.97 97 VAL A CA 1
ATOM 787 C C . VAL A 1 97 ? -4.849 4.949 -21.259 1.00 51.97 97 VAL A C 1
ATOM 789 O O . VAL A 1 97 ? -5.982 5.409 -21.192 1.00 51.97 97 VAL A O 1
ATOM 792 N N . MET A 1 98 ? -4.087 4.847 -20.162 1.00 56.31 98 MET A N 1
ATOM 793 C CA . MET A 1 98 ? -4.738 4.841 -18.839 1.00 56.31 98 MET A CA 1
ATOM 794 C C . MET A 1 98 ? -4.001 5.618 -17.746 1.00 56.31 98 MET A C 1
ATOM 796 O O . MET A 1 98 ? -2.853 5.333 -17.420 1.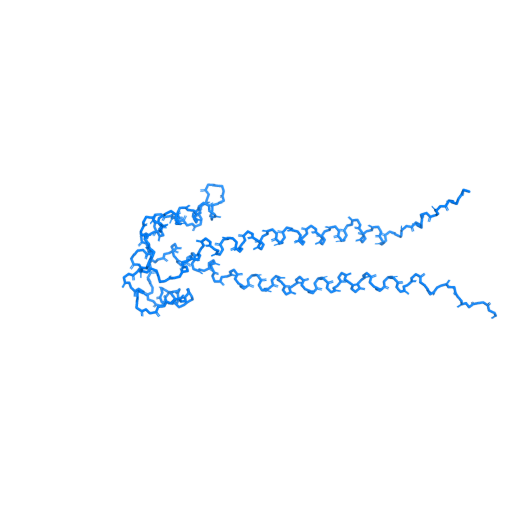00 56.31 98 MET A O 1
ATOM 800 N N . ASN A 1 99 ? -4.721 6.556 -17.123 1.00 64.75 99 ASN A N 1
ATOM 801 C CA . ASN A 1 99 ? -4.354 7.164 -15.838 1.00 64.75 99 ASN A CA 1
ATOM 802 C C . ASN A 1 99 ? -4.995 6.428 -14.646 1.00 64.75 99 ASN A C 1
ATOM 804 O O . ASN A 1 99 ? -4.706 6.765 -13.499 1.00 64.75 99 ASN A O 1
ATOM 808 N N . ASP A 1 100 ? -5.889 5.468 -14.907 1.00 75.19 100 ASP A N 1
ATOM 809 C CA . ASP A 1 100 ? -6.667 4.788 -13.878 1.00 75.19 100 ASP A CA 1
ATOM 810 C C . ASP A 1 100 ? -6.057 3.420 -13.501 1.00 75.19 100 ASP A C 1
ATOM 812 O O . ASP A 1 100 ? -5.897 2.549 -14.363 1.00 75.19 100 ASP A O 1
ATOM 816 N N . PRO A 1 101 ? -5.714 3.191 -12.218 1.00 76.69 101 PRO A N 1
ATOM 817 C CA . PRO A 1 101 ? -5.144 1.925 -11.759 1.00 76.69 101 PRO A CA 1
ATOM 818 C C . PRO A 1 101 ? -6.035 0.696 -11.993 1.00 76.69 101 PRO A C 1
ATOM 820 O O . PRO A 1 101 ? -5.508 -0.408 -12.144 1.00 76.69 101 PRO A O 1
ATOM 823 N N . PHE A 1 102 ? -7.364 0.856 -12.013 1.00 82.12 102 PHE A N 1
ATOM 824 C CA . PHE A 1 102 ? -8.289 -0.257 -12.253 1.00 82.12 102 PHE A CA 1
ATOM 825 C C . PHE A 1 102 ? -8.243 -0.711 -13.711 1.00 82.12 102 PHE A C 1
ATOM 827 O O . PHE A 1 102 ? -8.161 -1.912 -13.979 1.00 82.12 102 PHE A O 1
ATOM 834 N N . ASP A 1 103 ? -8.185 0.232 -14.644 1.00 81.38 103 ASP A N 1
ATOM 835 C CA . ASP A 1 103 ? -8.017 -0.073 -16.060 1.00 81.38 103 ASP A CA 1
ATOM 836 C C . ASP A 1 103 ? -6.679 -0.763 -16.370 1.00 81.38 103 ASP A C 1
ATOM 838 O O . ASP A 1 103 ? -6.642 -1.741 -17.125 1.00 81.38 103 ASP A O 1
ATOM 842 N N . ILE A 1 104 ? -5.587 -0.317 -15.734 1.00 80.75 104 ILE A N 1
ATOM 843 C CA . ILE A 1 104 ? -4.278 -0.984 -15.834 1.00 80.75 104 ILE A CA 1
ATOM 844 C C . ILE A 1 104 ? -4.395 -2.429 -15.334 1.00 80.75 104 ILE A C 1
ATOM 846 O O . ILE A 1 104 ? -4.004 -3.359 -16.041 1.00 80.75 104 ILE A O 1
ATOM 850 N N . LEU A 1 105 ? -4.982 -2.650 -14.152 1.00 85.69 105 LEU A N 1
ATOM 851 C CA . LEU A 1 105 ? -5.143 -3.996 -13.599 1.00 85.69 105 LEU A CA 1
ATOM 852 C C . LEU A 1 105 ? -5.970 -4.903 -14.524 1.00 85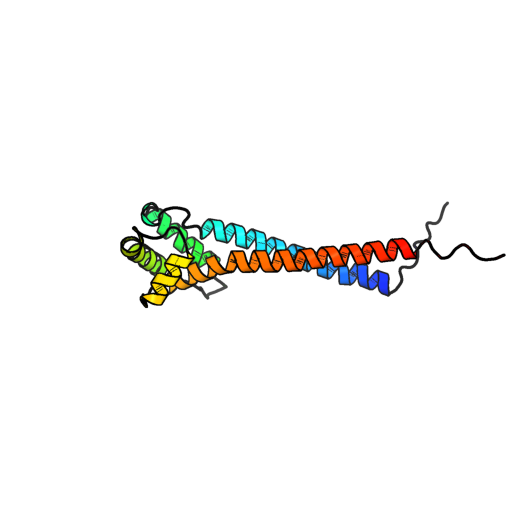.69 105 LEU A C 1
ATOM 854 O O . LEU A 1 105 ? -5.565 -6.037 -14.792 1.00 85.69 105 LEU A O 1
ATOM 858 N N . ASN A 1 106 ? -7.090 -4.403 -15.053 1.00 86.50 106 ASN A N 1
ATOM 859 C CA . ASN A 1 106 ? -7.947 -5.157 -15.968 1.00 86.50 106 ASN A CA 1
ATOM 860 C C . ASN A 1 106 ? -7.216 -5.562 -17.245 1.00 86.50 106 ASN A C 1
ATOM 862 O O . ASN A 1 106 ? -7.394 -6.689 -17.706 1.00 86.50 106 ASN A O 1
ATOM 866 N N . LEU A 1 107 ? -6.379 -4.690 -17.807 1.00 83.50 107 LEU A N 1
ATOM 867 C CA . LEU A 1 107 ? -5.584 -5.020 -18.988 1.00 83.50 107 LEU A CA 1
ATOM 868 C C . LEU A 1 107 ? -4.555 -6.108 -18.697 1.00 83.50 107 LEU A C 1
ATOM 870 O O . LEU A 1 107 ? -4.429 -7.045 -19.486 1.00 83.50 107 LEU A O 1
ATOM 874 N N . ILE A 1 108 ? -3.847 -6.017 -17.570 1.00 86.56 108 ILE A N 1
ATOM 875 C CA . ILE A 1 108 ? -2.856 -7.029 -17.189 1.00 86.56 108 ILE A CA 1
ATOM 876 C C . ILE A 1 108 ? -3.541 -8.392 -16.987 1.00 86.56 108 ILE A C 1
ATOM 878 O O . ILE A 1 108 ? -3.007 -9.422 -17.406 1.00 86.56 108 ILE A O 1
ATOM 882 N N . VAL A 1 109 ? -4.734 -8.416 -16.385 1.00 87.31 109 VAL A N 1
ATOM 883 C CA . VAL A 1 109 ? -5.517 -9.647 -16.190 1.00 87.31 109 VAL A CA 1
ATOM 884 C C . VAL A 1 109 ? -6.068 -10.180 -17.515 1.00 87.31 109 VAL A C 1
ATOM 886 O O . VAL A 1 109 ? -5.889 -11.358 -17.812 1.00 87.31 109 VAL A O 1
ATOM 889 N N . SER A 1 110 ? -6.680 -9.325 -18.336 1.00 86.44 110 SER A N 1
ATOM 890 C CA . SER A 1 110 ? -7.337 -9.726 -19.591 1.00 86.44 110 SER A CA 1
ATOM 891 C C . SER A 1 110 ? -6.349 -10.241 -20.636 1.00 86.44 110 SER A C 1
ATOM 893 O O . SER A 1 110 ? -6.666 -11.163 -21.379 1.00 86.44 110 SER A O 1
ATOM 895 N N . ASN A 1 111 ? -5.140 -9.677 -20.671 1.00 83.81 111 ASN A N 1
ATOM 896 C CA . ASN A 1 111 ? -4.072 -10.105 -21.577 1.00 83.81 111 ASN A CA 1
ATOM 897 C C . ASN A 1 111 ? -3.152 -11.171 -20.956 1.00 83.81 111 ASN A C 1
ATOM 899 O O . ASN A 1 111 ? -2.141 -11.527 -21.556 1.00 83.81 111 ASN A O 1
ATOM 903 N N . ASN A 1 112 ? -3.474 -11.663 -19.753 1.00 83.38 112 ASN A N 1
ATOM 904 C CA . ASN A 1 112 ? -2.684 -12.639 -19.004 1.00 83.38 112 ASN A CA 1
ATOM 905 C C . ASN A 1 112 ? -1.184 -12.283 -18.905 1.00 83.38 112 ASN A C 1
ATOM 907 O O . ASN A 1 112 ? -0.312 -13.143 -19.020 1.00 83.38 112 ASN A O 1
ATOM 911 N N . LEU A 1 113 ? -0.877 -10.999 -18.697 1.00 85.69 113 LEU A N 1
ATOM 912 C CA . LEU A 1 113 ? 0.502 -10.525 -18.590 1.00 85.69 113 LEU A CA 1
ATOM 913 C C . LEU A 1 113 ? 1.116 -10.994 -17.264 1.00 85.69 113 LEU A C 1
ATOM 915 O O . LEU A 1 113 ? 0.470 -10.939 -16.208 1.00 85.69 113 LEU A O 1
ATOM 919 N N . CYS A 1 114 ? 2.375 -11.427 -17.304 1.00 86.75 114 CYS A N 1
ATOM 920 C CA . CYS A 1 114 ? 3.125 -11.937 -16.150 1.00 86.75 114 CYS A CA 1
ATOM 921 C C . CYS A 1 114 ? 3.697 -10.816 -15.260 1.00 86.75 114 CYS A C 1
ATOM 923 O O . CYS A 1 114 ? 4.866 -10.858 -14.900 1.00 86.75 114 CYS A O 1
ATOM 925 N N . PHE A 1 115 ? 2.887 -9.814 -14.908 1.00 88.31 115 PHE A N 1
ATOM 926 C CA . PHE A 1 115 ? 3.280 -8.724 -14.002 1.00 88.31 115 PHE A CA 1
ATOM 927 C C . PHE A 1 115 ? 2.720 -8.974 -12.597 1.00 88.31 115 PHE A C 1
ATOM 929 O O . PHE A 1 115 ? 1.695 -8.407 -12.211 1.00 88.31 115 PHE A O 1
ATOM 936 N N . LEU A 1 116 ? 3.293 -9.941 -11.881 1.00 89.44 116 LEU A N 1
ATOM 937 C CA . LEU A 1 116 ? 2.730 -10.440 -10.623 1.00 89.44 116 LEU A CA 1
ATOM 938 C C . LEU A 1 116 ? 2.875 -9.423 -9.490 1.00 89.44 116 LEU A C 1
ATOM 940 O O . LEU A 1 116 ? 1.888 -9.139 -8.804 1.00 89.44 116 LEU A O 1
ATOM 944 N N . ASN A 1 117 ? 4.060 -8.838 -9.325 1.00 89.31 117 ASN A N 1
ATOM 945 C CA . ASN A 1 117 ? 4.307 -7.848 -8.278 1.00 89.31 117 ASN A CA 1
ATOM 946 C C . ASN A 1 117 ? 3.456 -6.594 -8.512 1.00 89.31 117 ASN A C 1
ATOM 948 O O . ASN A 1 117 ? 2.857 -6.048 -7.584 1.00 89.31 117 ASN A O 1
ATOM 952 N N . PHE A 1 118 ? 3.322 -6.176 -9.767 1.00 86.44 118 PHE A N 1
ATOM 953 C CA . PHE A 1 118 ? 2.533 -5.018 -10.148 1.00 86.44 118 PHE A CA 1
ATOM 954 C C . PHE A 1 118 ? 1.030 -5.261 -9.955 1.00 86.44 118 PHE A C 1
ATOM 956 O O . PHE A 1 118 ? 0.336 -4.383 -9.438 1.00 86.44 118 PHE A O 1
ATOM 963 N N . LYS A 1 119 ? 0.522 -6.469 -10.255 1.00 88.00 119 LYS A N 1
ATOM 964 C CA . LYS A 1 119 ? -0.861 -6.872 -9.919 1.00 88.00 119 LYS A CA 1
ATOM 965 C C . LYS A 1 119 ? -1.135 -6.770 -8.421 1.00 88.00 119 LYS A C 1
ATOM 967 O O . LYS A 1 119 ? -2.176 -6.236 -8.040 1.00 88.00 119 LYS A O 1
ATOM 972 N N . ILE A 1 120 ? -0.223 -7.266 -7.581 1.00 86.75 120 ILE A N 1
ATOM 973 C CA . ILE A 1 120 ? -0.360 -7.213 -6.116 1.00 86.75 120 ILE A CA 1
ATOM 974 C C . ILE A 1 120 ? -0.445 -5.755 -5.654 1.00 86.75 120 ILE A C 1
ATOM 976 O O . ILE A 1 120 ? -1.377 -5.379 -4.941 1.00 86.75 120 ILE A O 1
ATOM 980 N N . VAL A 1 121 ? 0.476 -4.918 -6.131 1.00 84.88 121 VAL A N 1
ATOM 981 C CA . VAL A 1 121 ? 0.529 -3.484 -5.825 1.00 84.88 121 VAL A CA 1
ATOM 982 C C . VAL A 1 121 ? -0.763 -2.762 -6.224 1.00 84.88 121 VAL A C 1
ATOM 984 O O . VAL A 1 121 ? -1.334 -2.035 -5.407 1.00 84.88 121 VAL A O 1
ATOM 987 N N . LEU A 1 122 ? -1.265 -2.990 -7.441 1.00 82.19 122 LEU A N 1
ATOM 988 C CA . LEU A 1 122 ? -2.523 -2.407 -7.923 1.00 82.19 122 LEU A CA 1
ATOM 989 C C . LEU A 1 122 ? -3.732 -2.913 -7.124 1.00 82.19 122 LEU A C 1
ATOM 991 O O . LEU A 1 122 ? -4.615 -2.128 -6.776 1.00 82.19 122 LEU A O 1
ATOM 995 N N . GLY A 1 123 ? -3.763 -4.201 -6.780 1.00 84.81 123 GLY A N 1
ATOM 996 C CA . GLY A 1 123 ? -4.825 -4.793 -5.966 1.00 84.81 123 GLY A CA 1
ATOM 997 C C . GLY A 1 123 ? -4.899 -4.190 -4.562 1.00 84.81 123 GLY A C 1
ATOM 998 O O . GLY A 1 123 ? -5.989 -3.849 -4.089 1.00 84.81 123 GLY A O 1
ATOM 999 N N . ILE A 1 124 ? -3.746 -3.992 -3.916 1.00 81.19 124 ILE A N 1
ATOM 1000 C CA . ILE A 1 124 ? -3.655 -3.302 -2.624 1.00 81.19 124 ILE A CA 1
ATOM 1001 C C . ILE A 1 124 ? -4.156 -1.861 -2.777 1.00 81.19 124 ILE A C 1
ATOM 1003 O O . ILE A 1 124 ? -5.051 -1.452 -2.037 1.00 81.19 124 ILE A O 1
ATOM 1007 N N . LEU A 1 125 ? -3.660 -1.121 -3.776 1.00 79.38 125 LEU A N 1
ATOM 1008 C CA . LEU A 1 125 ? -4.057 0.268 -4.029 1.00 79.38 125 LEU A CA 1
ATOM 1009 C C . LEU A 1 125 ? -5.576 0.426 -4.210 1.00 79.38 125 LEU A C 1
ATOM 1011 O O . LEU A 1 125 ? -6.180 1.308 -3.599 1.00 79.38 125 LEU A O 1
ATOM 1015 N N . LEU A 1 126 ? -6.205 -0.443 -5.003 1.00 78.75 126 LEU A N 1
ATOM 1016 C CA . LEU A 1 126 ? -7.645 -0.402 -5.291 1.00 78.75 126 LEU A CA 1
ATOM 1017 C C . LEU A 1 126 ? -8.513 -0.855 -4.106 1.00 78.75 126 LEU A C 1
ATOM 1019 O O . LEU A 1 126 ? -9.649 -0.399 -3.954 1.00 78.75 126 LEU A O 1
ATOM 1023 N N . SER A 1 127 ? -7.981 -1.709 -3.230 1.00 81.62 127 SER A N 1
ATOM 1024 C CA . SER A 1 127 ? -8.691 -2.183 -2.034 1.00 81.62 127 SER A CA 1
ATOM 1025 C C . SER A 1 127 ? -8.721 -1.143 -0.911 1.00 81.62 127 SER A C 1
ATOM 1027 O O . SER A 1 127 ? -9.636 -1.145 -0.079 1.00 81.62 127 SER A O 1
ATOM 1029 N N . ILE A 1 128 ? -7.752 -0.221 -0.880 1.00 71.50 128 ILE A N 1
ATOM 1030 C CA . ILE A 1 128 ? -7.644 0.782 0.182 1.00 71.50 128 ILE A CA 1
ATOM 1031 C C . ILE A 1 128 ? -8.881 1.700 0.246 1.00 71.50 128 ILE A C 1
ATOM 1033 O O . ILE A 1 128 ? -9.484 1.773 1.321 1.00 71.50 128 ILE A O 1
ATOM 1037 N N . PRO A 1 129 ? -9.336 2.366 -0.837 1.00 69.19 129 PRO A N 1
ATOM 1038 C CA . PRO A 1 129 ? -10.532 3.211 -0.794 1.00 69.19 129 PRO A CA 1
ATOM 1039 C C . PRO A 1 129 ? -11.775 2.477 -0.279 1.00 69.19 129 PRO A C 1
ATOM 1041 O O . PRO A 1 129 ? -12.542 3.036 0.511 1.00 69.19 129 PRO A O 1
ATOM 1044 N N . VAL A 1 130 ? -11.943 1.209 -0.670 1.00 72.25 130 VAL A N 1
ATOM 1045 C CA . VAL A 1 130 ? -13.063 0.355 -0.248 1.00 72.25 130 VAL A CA 1
ATOM 1046 C C . VAL A 1 130 ? -13.002 0.085 1.258 1.00 72.25 130 VAL A C 1
ATOM 1048 O O . VAL A 1 130 ? -13.996 0.294 1.964 1.00 72.25 130 VAL A O 1
ATOM 1051 N N . ASN A 1 131 ? -11.829 -0.285 1.782 1.00 70.62 131 ASN A N 1
ATOM 1052 C CA . ASN A 1 131 ? -11.627 -0.498 3.217 1.00 70.62 131 ASN A CA 1
ATOM 1053 C C . ASN A 1 131 ? -11.816 0.787 4.033 1.00 70.62 131 ASN A C 1
ATOM 1055 O O . ASN A 1 131 ? -12.466 0.756 5.085 1.00 70.62 131 ASN A O 1
ATOM 1059 N N . VAL A 1 132 ? -11.303 1.923 3.547 1.00 67.44 132 VAL A N 1
ATOM 1060 C CA . VAL A 1 132 ? -11.484 3.236 4.189 1.00 67.44 132 VAL A CA 1
ATOM 1061 C C . VAL A 1 132 ? -12.966 3.597 4.260 1.00 67.44 132 VAL A C 1
ATOM 1063 O O . VAL A 1 132 ? -13.458 3.979 5.325 1.00 67.44 132 VAL A O 1
ATOM 1066 N N . ALA A 1 133 ? -13.701 3.463 3.155 1.00 72.25 133 ALA A N 1
ATOM 1067 C CA . ALA A 1 133 ? -15.120 3.800 3.095 1.00 72.25 133 ALA A CA 1
ATOM 1068 C C . ALA A 1 133 ? -15.971 2.888 3.994 1.00 72.25 133 ALA A C 1
ATOM 1070 O O . ALA A 1 133 ? -16.777 3.383 4.791 1.00 72.25 133 ALA A O 1
ATOM 1071 N N . SER A 1 134 ? -15.765 1.568 3.910 1.00 74.12 134 SER A N 1
ATOM 1072 C CA . SER A 1 134 ? -16.478 0.572 4.723 1.00 74.12 134 SER A CA 1
ATOM 1073 C C . SER A 1 134 ? -16.267 0.810 6.217 1.00 74.12 134 SER A C 1
ATOM 1075 O O . SER A 1 134 ? -17.217 0.854 7.010 1.00 74.12 134 SER A O 1
ATOM 1077 N N . SER A 1 135 ? -15.021 1.071 6.601 1.00 68.56 135 SER A N 1
ATOM 1078 C CA . SER A 1 135 ? -14.687 1.331 7.991 1.00 68.56 135 SER A CA 1
ATOM 1079 C C . SER A 1 135 ? -15.259 2.659 8.479 1.00 68.56 135 SER A C 1
ATOM 1081 O O . SER A 1 135 ? -15.943 2.670 9.501 1.00 68.56 135 SER A O 1
ATOM 1083 N N . LYS A 1 136 ? -15.097 3.766 7.733 1.00 71.00 136 LYS A N 1
ATOM 1084 C CA . LYS A 1 136 ? -15.715 5.067 8.073 1.00 71.00 136 LYS A CA 1
ATOM 1085 C C . LYS A 1 136 ? -17.227 4.946 8.270 1.00 71.00 136 LYS A C 1
ATOM 1087 O O . LYS A 1 136 ? -17.779 5.516 9.215 1.00 71.00 136 LYS A O 1
ATOM 1092 N N . ARG A 1 137 ? -17.903 4.172 7.414 1.00 78.50 137 ARG A N 1
ATOM 1093 C CA . ARG A 1 137 ? -19.344 3.905 7.520 1.00 78.50 137 ARG A CA 1
ATOM 1094 C C . ARG A 1 137 ? -19.688 3.139 8.796 1.00 78.50 137 ARG A C 1
ATOM 1096 O O . ARG A 1 137 ? -20.597 3.549 9.520 1.00 78.50 137 ARG A O 1
ATOM 1103 N N . SER A 1 138 ? -18.958 2.063 9.081 1.00 75.88 138 SER A N 1
ATOM 1104 C CA . SER A 1 138 ? -19.131 1.248 10.293 1.00 75.88 138 SER A CA 1
ATOM 1105 C C . SER A 1 138 ? -18.906 2.078 11.563 1.00 75.88 138 SER A C 1
ATOM 1107 O O . SER A 1 138 ? -19.682 2.010 12.516 1.00 75.88 138 SER A O 1
ATOM 1109 N N . PHE A 1 139 ? -17.917 2.966 11.536 1.00 70.62 139 PHE A N 1
ATOM 1110 C CA . PHE A 1 139 ? -17.586 3.854 12.642 1.00 70.62 139 PHE A CA 1
ATOM 1111 C C . PHE A 1 139 ? -18.583 4.984 12.874 1.00 70.62 139 PHE A C 1
ATOM 1113 O O . PHE A 1 139 ? -18.882 5.308 14.024 1.00 70.62 139 PHE A O 1
ATOM 1120 N N . SER A 1 140 ? -19.149 5.558 11.813 1.00 79.19 140 SER A N 1
ATOM 1121 C CA . SER A 1 140 ? -20.231 6.539 11.941 1.00 79.19 140 SER A CA 1
ATOM 1122 C C . SER A 1 140 ? -21.429 5.944 12.697 1.00 79.19 140 SER A C 1
ATOM 1124 O O . SER A 1 140 ? -21.978 6.572 13.607 1.00 79.19 140 SER A O 1
ATOM 1126 N N . ARG A 1 141 ? -21.760 4.672 12.419 1.00 81.81 141 ARG A N 1
ATOM 1127 C CA . ARG A 1 141 ? -22.792 3.931 13.164 1.00 81.81 141 ARG A CA 1
ATOM 1128 C C . ARG A 1 141 ? -22.407 3.720 14.625 1.00 81.81 141 ARG A C 1
ATOM 1130 O O . ARG A 1 141 ? -23.230 3.948 15.509 1.00 81.81 141 ARG A O 1
ATOM 1137 N N . LEU A 1 142 ? -21.157 3.350 14.897 1.00 79.50 142 LEU A N 1
ATOM 1138 C CA . LEU A 1 142 ? -20.675 3.169 16.266 1.00 79.50 142 LEU A CA 1
ATOM 1139 C C . LEU A 1 142 ? -20.734 4.470 17.082 1.00 79.50 142 LEU A C 1
ATOM 1141 O O . LEU A 1 142 ? -21.143 4.460 18.244 1.00 79.50 142 LEU A O 1
ATOM 1145 N N . LYS A 1 143 ? -20.391 5.603 16.460 1.00 79.69 143 LYS A N 1
ATOM 1146 C CA . LYS A 1 143 ? -20.495 6.933 17.070 1.00 79.69 143 LYS A CA 1
ATOM 1147 C C . LYS A 1 143 ? -21.943 7.278 17.422 1.00 79.69 143 LYS A C 1
ATOM 1149 O O . LYS A 1 143 ? -22.191 7.761 18.524 1.00 79.69 143 LYS A O 1
ATOM 1154 N N . LEU A 1 144 ? -22.899 6.982 16.538 1.00 83.75 144 LEU A N 1
ATOM 1155 C CA . LEU A 1 144 ? -24.331 7.150 16.818 1.00 83.75 144 LEU A CA 1
ATOM 1156 C C . LEU A 1 144 ? -24.789 6.290 18.002 1.00 83.75 144 LEU A C 1
ATOM 1158 O O . LEU A 1 144 ? -25.455 6.806 18.897 1.00 83.75 144 LEU A O 1
ATOM 1162 N N . ILE A 1 145 ? -24.376 5.019 18.057 1.00 81.06 145 ILE A N 1
ATOM 1163 C CA . ILE A 1 145 ? -24.688 4.116 19.178 1.00 81.06 145 ILE A CA 1
ATOM 1164 C C . ILE A 1 145 ? -24.101 4.659 20.490 1.00 81.06 145 ILE A C 1
ATOM 1166 O O . ILE A 1 145 ? -24.813 4.745 21.493 1.00 81.06 145 ILE A O 1
ATOM 1170 N N . LYS A 1 146 ? -22.831 5.093 20.487 1.00 77.62 146 LYS A N 1
ATOM 1171 C CA . LYS A 1 146 ? -22.168 5.703 21.654 1.00 77.62 146 LYS A CA 1
ATOM 1172 C C . LYS A 1 146 ? -22.937 6.933 22.152 1.00 77.62 146 LYS A C 1
ATOM 1174 O O . LYS A 1 146 ? -23.173 7.051 23.357 1.00 77.62 146 LYS A O 1
ATOM 1179 N N . THR A 1 147 ? -23.355 7.815 21.243 1.00 80.06 147 THR A N 1
ATOM 1180 C CA . THR A 1 147 ? -24.131 9.024 21.566 1.00 80.06 147 THR A CA 1
ATOM 1181 C C . THR A 1 147 ? -25.516 8.683 22.111 1.00 80.06 147 THR A C 1
ATOM 1183 O O . THR A 1 147 ? -25.869 9.161 23.187 1.00 80.06 147 THR A O 1
ATOM 1186 N N . TYR A 1 148 ? -26.273 7.816 21.433 1.00 79.81 148 TYR A N 1
ATOM 1187 C CA . TYR A 1 148 ? -27.610 7.391 21.863 1.00 79.81 148 TYR A CA 1
ATOM 1188 C C . TYR A 1 148 ? -27.590 6.815 23.280 1.00 79.81 148 TYR A C 1
ATOM 1190 O O . TYR A 1 148 ? -28.352 7.236 24.153 1.00 79.81 148 TYR A O 1
ATOM 1198 N N . LEU A 1 149 ? -26.654 5.898 23.531 1.00 71.62 149 LEU A N 1
ATOM 1199 C CA . LEU A 1 149 ? -26.488 5.281 24.835 1.00 71.62 149 LEU A CA 1
ATOM 1200 C C . LEU A 1 149 ? -26.174 6.337 25.910 1.00 71.62 149 LEU A C 1
ATOM 1202 O O . LEU A 1 149 ? -26.682 6.228 27.030 1.00 71.62 149 LEU A O 1
ATOM 1206 N N . ARG A 1 150 ? -25.341 7.346 25.611 1.00 70.88 150 ARG A N 1
ATOM 1207 C CA . ARG A 1 150 ? -24.982 8.426 26.552 1.00 70.88 150 ARG A CA 1
ATOM 1208 C C . ARG A 1 150 ? -26.181 9.334 26.862 1.00 70.88 150 ARG A C 1
ATOM 1210 O O . ARG A 1 150 ? -26.392 9.663 28.026 1.00 70.88 150 ARG A O 1
ATOM 1217 N N . SER A 1 151 ? -26.995 9.662 25.858 1.00 68.88 151 SER A N 1
ATOM 1218 C CA . SER A 1 151 ? -28.177 10.524 26.010 1.00 68.88 151 SER A CA 1
ATOM 1219 C C . SER A 1 151 ? -29.350 9.829 26.708 1.00 68.88 151 SER A C 1
ATOM 1221 O O . SER A 1 151 ? -30.000 10.431 27.559 1.00 68.88 151 SER A O 1
ATOM 1223 N N . SER A 1 152 ? -29.597 8.544 26.426 1.00 60.66 152 SER A N 1
ATOM 1224 C CA . SER A 1 152 ? -30.707 7.796 27.039 1.00 60.66 152 SER A CA 1
ATOM 1225 C C . SER A 1 152 ? -30.545 7.573 28.552 1.00 60.66 152 SER A C 1
ATOM 1227 O O . SER A 1 152 ? -31.517 7.207 29.211 1.00 60.66 152 SER A O 1
ATOM 1229 N N . ILE A 1 153 ? -29.345 7.775 29.106 1.00 55.50 153 ILE A N 1
ATOM 1230 C CA . ILE A 1 153 ? -29.071 7.677 30.548 1.00 55.50 153 ILE A CA 1
ATOM 1231 C C . ILE A 1 153 ? -29.173 9.039 31.238 1.00 55.50 153 ILE A C 1
ATOM 1233 O O . ILE A 1 153 ? -29.739 9.108 32.325 1.00 55.50 153 ILE A O 1
ATOM 1237 N N . ALA A 1 154 ? -28.737 10.126 30.590 1.00 52.25 154 ALA A N 1
ATOM 1238 C CA . ALA A 1 154 ? -28.919 11.483 31.119 1.00 52.25 154 ALA A CA 1
ATOM 1239 C C . ALA A 1 154 ? -30.406 11.841 31.334 1.00 52.25 154 ALA A C 1
ATOM 1241 O O . ALA A 1 154 ? -30.730 12.623 32.220 1.00 52.25 154 ALA A O 1
ATOM 1242 N N . GLY A 1 155 ? -31.316 11.232 30.563 1.00 47.59 155 GLY A N 1
ATOM 1243 C CA . GLY A 1 155 ? -32.764 11.378 30.750 1.00 47.59 155 GLY A CA 1
ATOM 1244 C C . GLY A 1 155 ? -33.385 10.489 31.839 1.00 47.59 155 GLY A C 1
ATOM 1245 O O . GLY A 1 155 ? -34.522 10.736 32.232 1.00 47.59 155 GLY A O 1
ATOM 1246 N N . LYS A 1 156 ? -32.679 9.463 32.343 1.00 46.84 156 LYS A N 1
ATOM 1247 C CA . LYS A 1 156 ? -33.213 8.535 33.363 1.00 46.84 156 LYS A CA 1
ATOM 1248 C C . LYS A 1 156 ? -32.880 8.940 34.801 1.00 46.84 156 LYS A C 1
ATOM 1250 O O . LYS A 1 156 ? -33.553 8.482 35.714 1.00 46.84 156 LYS A O 1
ATOM 1255 N N . THR A 1 157 ? -31.919 9.836 35.016 1.00 42.38 157 THR A N 1
ATOM 1256 C CA . THR A 1 157 ? -31.571 10.363 36.348 1.00 42.38 157 THR A CA 1
ATOM 1257 C C . THR A 1 157 ? -32.424 11.555 36.800 1.00 42.38 157 THR A C 1
ATOM 1259 O O . THR A 1 157 ? -32.250 12.019 37.920 1.00 42.38 157 THR A O 1
ATOM 1262 N N . HIS A 1 158 ? -33.372 12.033 35.982 1.00 40.34 158 HIS A N 1
ATOM 1263 C CA . HIS A 1 158 ? -34.231 13.184 36.312 1.00 40.34 158 HIS 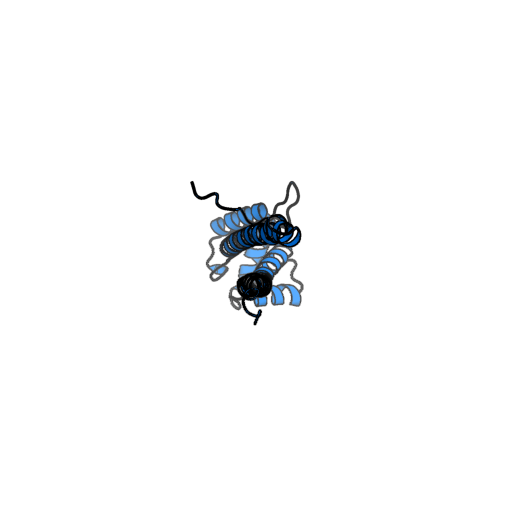A CA 1
ATOM 1264 C C . HIS A 1 158 ? -35.725 12.855 36.496 1.00 40.34 158 HIS A C 1
ATOM 1266 O O . HIS A 1 158 ? -36.535 13.774 36.586 1.00 40.34 158 HIS A O 1
ATOM 1272 N N . LYS A 1 159 ? -36.115 11.572 36.563 1.00 39.50 159 LYS A N 1
ATOM 1273 C CA . LYS A 1 159 ? -37.535 11.164 36.615 1.00 39.50 159 LYS A CA 1
ATOM 1274 C C . LYS A 1 159 ? -37.897 10.248 37.794 1.00 39.50 159 LYS A C 1
ATOM 1276 O O . LYS A 1 159 ? -38.680 9.32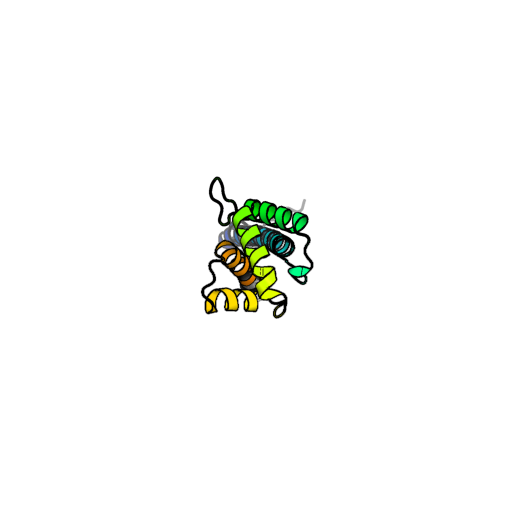2 37.628 1.00 39.50 159 LYS A O 1
ATOM 1281 N N . SER A 1 160 ? -37.330 10.500 38.977 1.00 39.94 160 SER A N 1
ATOM 1282 C CA . SER A 1 160 ? -37.693 9.786 40.218 1.00 39.94 160 SER A CA 1
ATOM 1283 C C . SER A 1 160 ? -37.884 10.700 41.439 1.00 39.94 160 SER A C 1
ATOM 1285 O O . SER A 1 160 ? -37.556 10.309 42.553 1.00 39.94 160 SER A O 1
ATOM 1287 N N . SER A 1 161 ? -38.398 11.912 41.235 1.00 42.03 161 SER A N 1
ATOM 1288 C CA . SER A 1 161 ? -38.989 12.726 42.304 1.00 42.03 161 SER A CA 1
ATOM 1289 C C . SER A 1 161 ? -40.092 13.556 41.684 1.00 42.03 161 SER A C 1
ATOM 1291 O O . SER A 1 161 ? -39.788 14.566 41.072 1.00 42.03 161 SER A O 1
ATOM 1293 N N . PHE A 1 162 ? -41.317 13.057 41.748 1.00 45.78 162 PHE A N 1
ATOM 1294 C CA . PHE A 1 162 ? -42.588 13.774 41.872 1.00 45.78 162 PHE A CA 1
ATOM 1295 C C . PHE A 1 162 ? -43.645 12.695 41.671 1.00 45.78 162 PHE A C 1
ATOM 1297 O O . PHE A 1 162 ? -43.800 12.212 40.558 1.00 45.78 162 PHE A O 1
ATOM 1304 N N . ASP A 1 163 ? -44.184 12.201 42.787 1.00 38.53 163 ASP A N 1
ATOM 1305 C CA . ASP A 1 163 ? -45.592 11.824 42.971 1.00 38.53 163 ASP A CA 1
ATOM 1306 C C . ASP A 1 163 ? -45.737 11.172 44.356 1.00 38.53 163 ASP A C 1
ATOM 1308 O O . ASP A 1 163 ? -45.611 9.964 44.530 1.00 38.53 163 ASP A O 1
ATOM 1312 N N . CYS A 1 164 ? -45.947 12.028 45.358 1.00 36.66 164 CYS A N 1
ATOM 1313 C CA . CYS A 1 164 ? -46.654 11.697 46.594 1.00 36.66 164 CYS A CA 1
ATOM 1314 C C . CYS A 1 164 ? -47.522 12.912 46.950 1.00 36.66 164 CYS A C 1
ATOM 1316 O O . CYS A 1 164 ? -47.042 13.895 47.527 1.00 36.66 164 CYS A O 1
ATOM 1318 N N . HIS A 1 165 ? -48.791 12.837 46.566 1.00 37.50 165 HIS A N 1
ATOM 1319 C CA . HIS A 1 165 ? -49.904 13.454 47.276 1.00 37.50 165 HIS A CA 1
ATOM 1320 C C . HIS A 1 165 ? -51.011 12.414 47.386 1.00 37.50 165 HIS A C 1
ATOM 1322 O O . HIS A 1 165 ? -51.234 11.712 46.373 1.00 37.50 165 HIS A O 1
#